Protein AF-A0ABD4DQ39-F1 (afdb_monomer_lite)

Structure (mmCIF, N/CA/C/O backbone):
data_AF-A0ABD4DQ39-F1
#
_entry.id   AF-A0ABD4DQ39-F1
#
loop_
_atom_site.group_PDB
_atom_site.id
_atom_site.type_symbol
_atom_site.label_atom_id
_atom_site.label_alt_id
_atom_site.label_comp_id
_atom_site.label_asym_id
_atom_site.label_entity_id
_atom_site.label_seq_id
_atom_site.pdbx_PDB_ins_code
_atom_site.Cartn_x
_atom_site.Cartn_y
_atom_site.Cartn_z
_atom_site.occupancy
_atom_site.B_iso_or_equiv
_atom_site.auth_seq_id
_atom_site.auth_comp_id
_atom_site.auth_asym_id
_atom_site.auth_atom_id
_atom_site.pdbx_PDB_model_num
ATOM 1 N N . MET A 1 1 ? -23.626 21.552 11.803 1.00 61.44 1 MET A N 1
ATOM 2 C CA . MET A 1 1 ? -22.262 21.903 11.348 1.00 61.44 1 MET A CA 1
ATOM 3 C C . MET A 1 1 ? -21.736 20.749 10.511 1.00 61.44 1 MET A C 1
ATOM 5 O O . MET A 1 1 ? -21.784 19.628 10.996 1.00 61.44 1 MET A O 1
ATOM 9 N N . SER A 1 2 ? -21.318 20.992 9.264 1.00 78.31 2 SER A N 1
ATOM 10 C CA . SER A 1 2 ? -20.686 19.954 8.434 1.00 78.31 2 SER A CA 1
ATOM 11 C C . SER A 1 2 ? -19.252 19.734 8.907 1.00 78.31 2 SER A C 1
ATOM 13 O O . SER A 1 2 ? -18.534 20.698 9.163 1.00 78.31 2 SER A O 1
ATOM 15 N N . GLU A 1 3 ? -18.841 18.478 9.027 1.00 83.50 3 GLU A N 1
ATOM 16 C CA . GLU A 1 3 ? -17.468 18.107 9.365 1.00 83.50 3 GLU A CA 1
ATOM 17 C C . GLU A 1 3 ? -16.493 18.574 8.264 1.00 83.50 3 GLU A C 1
ATOM 19 O O . GLU A 1 3 ? -16.840 18.579 7.079 1.00 83.50 3 GLU A O 1
ATOM 24 N N . SER A 1 4 ? -15.282 19.001 8.641 1.00 90.44 4 SER A N 1
ATOM 25 C CA . SER A 1 4 ? -14.275 19.467 7.677 1.00 90.44 4 SER A CA 1
ATOM 26 C C . SER A 1 4 ? -13.629 18.296 6.924 1.00 90.44 4 SER A C 1
ATOM 28 O O . SER A 1 4 ? -13.498 17.196 7.464 1.00 90.44 4 SER A O 1
ATOM 30 N N . LYS A 1 5 ? -13.139 18.533 5.697 1.00 85.81 5 LYS A N 1
ATOM 31 C CA . LYS A 1 5 ? -12.413 17.510 4.916 1.00 85.81 5 LYS A CA 1
ATOM 32 C C . LYS A 1 5 ? -11.181 16.967 5.652 1.00 85.81 5 LYS A C 1
ATOM 34 O O . LYS A 1 5 ? -10.931 15.767 5.602 1.00 85.81 5 LYS A O 1
ATOM 39 N N . ALA A 1 6 ? -10.447 17.830 6.359 1.00 86.69 6 ALA A N 1
ATOM 40 C CA . ALA A 1 6 ? -9.276 17.431 7.138 1.00 86.69 6 ALA A CA 1
ATOM 41 C C . ALA A 1 6 ? -9.657 16.468 8.275 1.00 86.69 6 ALA A C 1
ATOM 43 O O . ALA A 1 6 ? -9.016 15.436 8.457 1.00 86.69 6 ALA A O 1
ATOM 44 N N . THR A 1 7 ? -10.751 16.759 8.984 1.00 90.00 7 THR A N 1
ATOM 45 C CA . THR A 1 7 ? -11.271 15.895 10.054 1.00 90.00 7 THR A CA 1
ATOM 46 C C . THR A 1 7 ? -11.726 14.537 9.511 1.00 90.00 7 THR A C 1
ATOM 48 O O . THR A 1 7 ? -11.388 13.504 10.087 1.00 90.00 7 THR A O 1
ATOM 51 N N . ILE A 1 8 ? -12.420 14.516 8.365 1.00 88.56 8 ILE A N 1
ATOM 52 C CA . ILE A 1 8 ? -12.846 13.271 7.704 1.00 88.56 8 ILE A CA 1
ATOM 53 C C . ILE A 1 8 ? -11.632 12.415 7.323 1.00 88.56 8 ILE A C 1
ATOM 55 O O . ILE A 1 8 ? -11.636 11.210 7.573 1.00 88.56 8 ILE A O 1
ATOM 59 N N . HIS A 1 9 ? -10.599 13.028 6.740 1.00 85.81 9 HIS A N 1
ATOM 60 C CA . HIS A 1 9 ? -9.389 12.319 6.329 1.00 85.81 9 HIS A CA 1
ATOM 61 C C . HIS A 1 9 ? -8.640 11.723 7.531 1.00 85.81 9 HIS A C 1
ATOM 63 O O . HIS A 1 9 ? -8.314 10.537 7.512 1.00 85.81 9 HIS A O 1
ATOM 69 N N . LEU A 1 10 ? -8.459 12.494 8.612 1.00 89.69 10 LEU A N 1
ATOM 70 C CA . LEU A 1 10 ? -7.848 12.003 9.854 1.00 89.69 10 LEU A CA 1
ATOM 71 C C . LEU A 1 10 ? -8.622 10.819 10.447 1.00 89.69 10 LEU A C 1
ATOM 73 O O . LEU A 1 10 ? -8.024 9.808 10.808 1.00 89.69 10 LEU A O 1
ATOM 77 N N . ARG A 1 11 ? -9.957 10.897 10.494 1.00 92.69 11 ARG A N 1
ATOM 78 C CA . ARG A 1 11 ? -10.785 9.790 10.992 1.00 92.69 11 ARG A CA 1
ATOM 79 C C . ARG A 1 11 ? -10.618 8.524 10.148 1.00 92.69 11 ARG A C 1
ATOM 81 O O . ARG A 1 11 ? -10.500 7.441 10.717 1.00 92.69 11 ARG A O 1
ATOM 88 N N . LYS A 1 12 ? -10.610 8.646 8.816 1.00 91.31 12 LYS A N 1
ATOM 89 C CA . LYS A 1 12 ? -10.425 7.495 7.915 1.00 91.31 12 LYS A CA 1
ATOM 90 C C . LYS A 1 12 ? -9.035 6.867 8.074 1.00 91.31 12 LYS A C 1
ATOM 92 O O . LYS A 1 12 ? -8.954 5.643 8.171 1.00 91.31 12 LYS A O 1
ATOM 97 N N . ARG A 1 13 ? -7.982 7.686 8.210 1.00 91.88 13 ARG A N 1
ATOM 98 C CA . ARG A 1 13 ? -6.615 7.222 8.521 1.00 91.88 13 ARG A CA 1
ATOM 99 C C . ARG A 1 13 ? -6.597 6.372 9.791 1.00 91.88 13 ARG A C 1
ATOM 101 O O . ARG A 1 13 ? -6.099 5.249 9.771 1.00 91.88 13 ARG A O 1
ATOM 108 N N . GLU A 1 14 ? -7.180 6.870 10.882 1.00 94.75 14 GLU A N 1
ATOM 109 C CA . GLU A 1 14 ? -7.202 6.131 12.152 1.00 94.75 14 GLU A CA 1
ATOM 110 C C . GLU A 1 14 ? -8.036 4.842 12.071 1.00 94.75 14 GLU A C 1
ATOM 112 O O . GLU A 1 14 ? -7.661 3.820 12.650 1.00 94.75 14 GLU A O 1
ATOM 117 N N . GLN A 1 15 ? -9.132 4.839 11.305 1.00 94.94 15 GLN A N 1
ATOM 118 C CA . GLN A 1 15 ? -9.918 3.628 11.049 1.00 94.94 15 GLN A CA 1
ATOM 119 C C . GLN A 1 15 ? -9.122 2.574 10.274 1.00 94.94 15 GLN A C 1
ATOM 121 O O . GLN A 1 15 ? -9.156 1.401 10.651 1.00 94.94 15 GLN A O 1
ATOM 126 N N . LEU A 1 16 ? -8.392 2.975 9.228 1.00 95.12 16 LEU A N 1
ATOM 127 C CA . LEU A 1 16 ? -7.559 2.062 8.447 1.00 95.12 16 LEU A CA 1
ATOM 128 C C . LEU A 1 16 ? -6.425 1.495 9.301 1.00 95.12 16 LEU A C 1
ATOM 130 O O . LEU A 1 16 ? -6.257 0.275 9.349 1.00 95.12 16 LEU A O 1
ATOM 134 N N . LYS A 1 17 ? -5.706 2.358 10.032 1.00 95.56 17 LYS A N 1
ATOM 135 C CA . LYS A 1 17 ? -4.644 1.934 10.953 1.00 95.56 17 LYS A CA 1
ATOM 136 C C . LYS A 1 17 ? -5.156 0.912 11.958 1.00 95.56 17 LYS A C 1
ATOM 138 O O . LYS A 1 17 ? -4.544 -0.136 12.127 1.00 95.56 17 LYS A O 1
ATOM 143 N N . LYS A 1 18 ? -6.312 1.170 12.576 1.00 96.19 18 LYS A N 1
ATOM 144 C CA . LYS A 1 18 ? -6.923 0.233 13.525 1.00 96.19 18 LYS A CA 1
ATOM 145 C C . LYS A 1 18 ? -7.334 -1.083 12.860 1.00 96.19 18 LYS A C 1
ATOM 147 O O . LYS A 1 18 ? -7.071 -2.142 13.419 1.00 96.19 18 LYS A O 1
ATOM 152 N N . LYS A 1 19 ? -7.969 -1.032 11.682 1.00 95.94 19 LYS A N 1
ATOM 153 C CA . LYS A 1 19 ? -8.448 -2.223 10.956 1.00 95.94 19 LYS A CA 1
ATOM 154 C C . LYS A 1 19 ? -7.303 -3.152 10.549 1.00 95.94 19 LYS A C 1
ATOM 156 O O . LYS A 1 19 ? -7.454 -4.366 10.626 1.00 95.94 19 LYS A O 1
ATOM 161 N N . TYR A 1 20 ? -6.172 -2.573 10.158 1.00 96.06 20 TYR A N 1
ATOM 162 C CA . TYR A 1 20 ? -4.991 -3.294 9.683 1.00 96.06 20 TYR A CA 1
ATOM 163 C C . TYR A 1 20 ? -3.841 -3.316 10.688 1.00 96.06 20 TYR A C 1
ATOM 165 O O . TYR A 1 20 ? -2.714 -3.627 10.316 1.00 96.06 20 TYR A O 1
ATOM 173 N N . ASN A 1 21 ? -4.109 -2.995 11.955 1.00 96.25 21 ASN A N 1
ATOM 174 C CA . ASN A 1 21 ? -3.115 -3.001 13.026 1.00 96.25 21 ASN A CA 1
ATOM 175 C C . ASN A 1 21 ? -1.788 -2.309 12.632 1.00 96.25 21 ASN A C 1
ATOM 177 O O . ASN A 1 21 ? -0.713 -2.869 12.831 1.00 96.25 21 ASN A O 1
ATOM 181 N N . LEU A 1 22 ? -1.873 -1.125 12.016 1.00 96.12 22 LEU A N 1
ATOM 182 C CA . LEU A 1 22 ? -0.715 -0.320 11.625 1.00 96.12 22 LEU A CA 1
ATOM 183 C C . LEU A 1 22 ? -0.392 0.706 12.712 1.00 96.12 22 LEU A C 1
ATOM 185 O O . LEU A 1 22 ? -1.254 1.486 13.132 1.00 96.12 22 LEU A O 1
ATOM 189 N N . SER A 1 23 ? 0.874 0.758 13.105 1.00 96.06 23 SER A N 1
ATOM 190 C CA . SER A 1 23 ? 1.437 1.873 13.863 1.00 96.06 23 SER A CA 1
ATOM 191 C C . SER A 1 23 ? 1.545 3.141 13.006 1.00 96.06 23 SER A C 1
ATOM 193 O O . SER A 1 23 ? 1.476 3.102 11.775 1.00 96.06 23 SER A O 1
ATOM 195 N N . ASP A 1 24 ? 1.750 4.292 13.651 1.00 94.12 24 ASP A N 1
ATOM 196 C CA . ASP A 1 24 ? 2.021 5.545 12.935 1.00 94.12 24 ASP A CA 1
ATOM 197 C C . ASP A 1 24 ? 3.282 5.466 12.073 1.00 94.12 24 ASP A C 1
ATOM 199 O O . ASP A 1 24 ? 3.263 5.898 10.925 1.00 94.12 24 ASP A O 1
ATOM 203 N N . LEU A 1 25 ? 4.347 4.837 12.582 1.00 95.81 25 LEU A N 1
ATOM 204 C CA . LEU A 1 25 ? 5.598 4.672 11.840 1.00 95.81 25 LEU A CA 1
ATOM 205 C C . LEU A 1 25 ? 5.414 3.820 10.582 1.00 95.81 25 LEU A C 1
ATOM 207 O O . LEU A 1 2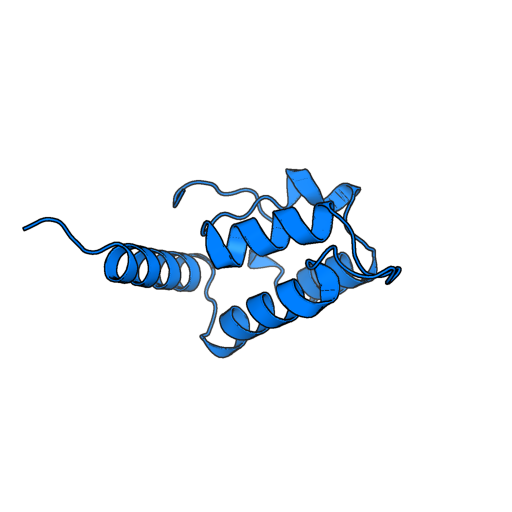5 ? 5.990 4.121 9.538 1.00 95.81 25 LEU A O 1
ATOM 211 N N . GLU A 1 26 ? 4.609 2.765 10.673 1.00 95.38 26 GLU A N 1
ATOM 212 C CA . GLU A 1 26 ? 4.278 1.917 9.533 1.00 95.38 26 GLU A CA 1
ATOM 213 C C . GLU A 1 26 ? 3.451 2.665 8.492 1.00 95.38 26 GLU A C 1
ATOM 215 O O . GLU A 1 26 ? 3.765 2.591 7.305 1.00 95.38 26 GLU A O 1
ATOM 220 N N . TYR A 1 27 ? 2.439 3.419 8.926 1.00 93.94 27 TYR A N 1
ATOM 221 C CA . TYR A 1 27 ? 1.623 4.226 8.022 1.00 93.94 27 TYR A CA 1
ATOM 222 C C . TYR A 1 27 ? 2.451 5.316 7.326 1.00 93.94 27 TYR A C 1
ATOM 224 O O . TYR A 1 27 ? 2.386 5.474 6.106 1.00 93.94 27 TYR A O 1
ATOM 232 N N . ASP A 1 28 ? 3.293 6.027 8.074 1.00 93.00 28 ASP A N 1
ATOM 233 C CA . ASP A 1 28 ? 4.178 7.052 7.520 1.00 93.00 28 ASP A CA 1
ATOM 234 C C . ASP A 1 28 ? 5.225 6.439 6.568 1.00 93.00 28 ASP A C 1
ATOM 236 O O . ASP A 1 28 ? 5.642 7.072 5.593 1.00 93.00 28 ASP A O 1
ATOM 240 N N . TYR A 1 29 ? 5.639 5.188 6.793 1.00 95.25 29 TYR A N 1
ATOM 241 C CA . TYR A 1 29 ? 6.509 4.475 5.858 1.00 95.25 29 TYR A CA 1
ATOM 242 C C . TYR A 1 29 ? 5.792 4.097 4.555 1.00 95.25 29 TYR A C 1
ATOM 244 O O . TYR A 1 29 ? 6.409 4.181 3.495 1.00 95.25 29 TYR A O 1
ATOM 252 N N . LEU A 1 30 ? 4.494 3.770 4.582 1.00 95.31 30 LEU A N 1
ATOM 253 C CA . LEU A 1 30 ? 3.710 3.568 3.352 1.00 95.31 30 LEU A CA 1
ATOM 254 C C . LEU A 1 30 ? 3.683 4.837 2.490 1.00 95.31 30 LEU A C 1
ATOM 256 O O . LEU A 1 30 ? 3.825 4.750 1.271 1.00 95.31 30 LEU A O 1
ATOM 260 N N . TRP A 1 31 ? 3.608 6.018 3.114 1.00 93.12 31 TRP A N 1
ATOM 261 C CA . TRP A 1 31 ? 3.744 7.287 2.395 1.00 93.12 31 TRP A CA 1
ATOM 262 C C . TRP A 1 31 ? 5.132 7.453 1.760 1.00 93.12 31 TRP A C 1
ATOM 264 O O . TRP A 1 31 ? 5.249 7.873 0.610 1.00 93.12 31 TRP A O 1
ATOM 274 N N . LYS A 1 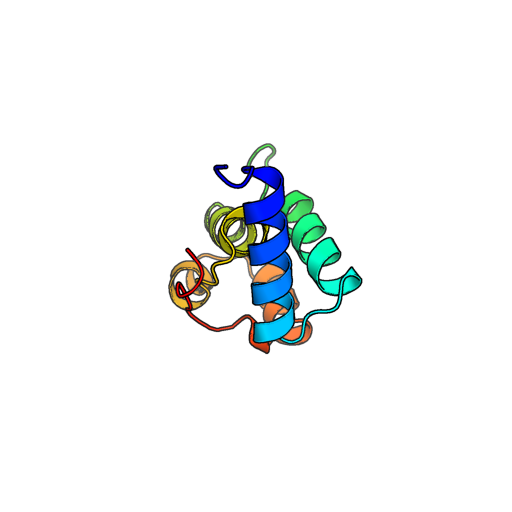32 ? 6.204 7.058 2.456 1.00 94.31 32 LYS A N 1
ATOM 275 C CA . LYS A 1 32 ? 7.555 7.048 1.864 1.00 94.31 32 LYS A CA 1
ATOM 276 C C . LYS A 1 32 ? 7.642 6.102 0.666 1.00 94.31 32 LYS A C 1
ATOM 278 O O . LYS A 1 32 ? 8.199 6.485 -0.360 1.00 94.31 32 LYS A O 1
ATOM 283 N N . LEU A 1 33 ? 7.042 4.913 0.761 1.00 95.44 33 LEU A N 1
ATOM 284 C CA . LEU A 1 33 ? 6.961 3.987 -0.370 1.00 95.44 33 LEU A CA 1
ATOM 285 C C . LEU A 1 33 ? 6.197 4.603 -1.544 1.00 95.44 33 LEU A C 1
ATOM 287 O O . LEU A 1 33 ? 6.605 4.409 -2.686 1.00 95.44 33 LEU A O 1
ATOM 291 N N . PHE A 1 34 ? 5.127 5.364 -1.295 1.00 94.25 34 PHE A N 1
ATOM 292 C CA . PHE A 1 34 ? 4.421 6.087 -2.356 1.00 94.25 34 PHE A CA 1
ATOM 293 C C . PHE A 1 34 ? 5.347 7.078 -3.066 1.00 94.25 34 PHE A C 1
ATOM 295 O O . PHE A 1 34 ? 5.444 7.051 -4.292 1.00 94.25 34 PHE A O 1
ATOM 302 N N . MET A 1 35 ? 6.099 7.877 -2.310 1.00 91.44 35 MET A N 1
ATOM 303 C CA . MET A 1 35 ? 7.042 8.844 -2.878 1.00 91.44 35 MET A CA 1
ATOM 304 C C . MET A 1 35 ? 8.175 8.183 -3.683 1.00 91.44 35 MET A C 1
ATOM 306 O O . MET A 1 35 ? 8.616 8.731 -4.693 1.00 91.44 35 MET A O 1
ATOM 310 N N . GLU A 1 36 ? 8.640 7.007 -3.262 1.00 92.62 36 GLU A N 1
ATOM 311 C CA . GLU A 1 36 ? 9.770 6.301 -3.880 1.00 92.62 36 GLU A CA 1
ATOM 312 C C . GLU A 1 36 ? 9.349 5.417 -5.069 1.00 92.62 36 GLU A C 1
ATOM 314 O O . GLU A 1 36 ? 9.913 5.539 -6.159 1.00 92.62 36 GLU A O 1
ATOM 319 N N . TYR A 1 37 ? 8.327 4.575 -4.884 1.00 93.0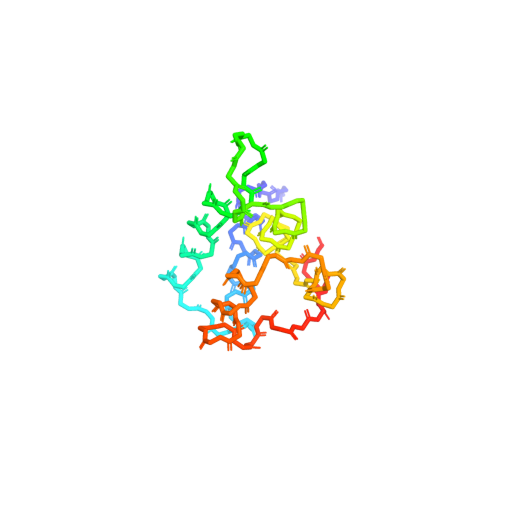0 37 TYR A N 1
ATOM 320 C CA . TYR A 1 37 ? 7.877 3.548 -5.838 1.00 93.00 37 TYR A CA 1
ATOM 321 C C . TYR A 1 37 ? 6.614 3.935 -6.615 1.00 93.00 37 TYR A C 1
ATOM 323 O O . TYR A 1 37 ? 6.360 3.366 -7.681 1.00 93.00 37 TYR A O 1
ATOM 331 N N . GLY A 1 38 ? 5.790 4.833 -6.069 1.00 89.56 38 GLY A N 1
ATOM 332 C CA . GLY A 1 38 ? 4.491 5.223 -6.622 1.00 89.56 38 GLY A CA 1
ATOM 333 C C . GLY A 1 38 ? 4.506 6.522 -7.432 1.00 89.56 38 GLY A C 1
ATOM 334 O O . GLY A 1 38 ? 3.619 6.731 -8.254 1.00 89.56 38 GLY A O 1
ATOM 335 N N . MET A 1 39 ? 5.498 7.395 -7.259 1.00 86.38 39 MET A N 1
ATOM 336 C CA . MET A 1 39 ? 5.612 8.610 -8.072 1.00 86.38 39 MET A CA 1
ATOM 337 C C . MET A 1 39 ? 6.026 8.248 -9.499 1.00 86.38 39 MET A C 1
ATOM 339 O O . MET A 1 39 ? 7.047 7.607 -9.708 1.00 86.38 39 MET A O 1
ATOM 343 N N . THR A 1 40 ? 5.239 8.652 -10.495 1.00 70.38 40 THR A N 1
ATOM 344 C CA . THR A 1 40 ? 5.464 8.296 -11.909 1.00 70.38 40 THR A CA 1
ATOM 345 C C . THR A 1 40 ? 6.302 9.323 -12.677 1.00 70.38 40 THR A C 1
ATOM 347 O O . THR A 1 40 ? 6.587 9.122 -13.855 1.00 70.38 40 THR A O 1
ATOM 350 N N . SER A 1 41 ? 6.741 10.409 -12.030 1.00 63.09 41 SER A N 1
ATOM 351 C CA . SER A 1 41 ? 7.669 11.379 -12.614 1.00 63.09 41 SER A CA 1
ATOM 352 C C . SER A 1 41 ? 9.125 10.928 -12.429 1.00 63.09 41 SER A C 1
ATOM 354 O O . SER A 1 41 ? 9.641 10.863 -11.313 1.00 63.09 41 SER A O 1
ATOM 356 N N . GLY A 1 42 ? 9.801 10.620 -13.539 1.00 61.72 42 GLY A N 1
ATOM 357 C CA . GLY A 1 42 ? 11.200 10.179 -13.575 1.00 61.72 42 GLY A CA 1
ATOM 358 C C . GLY A 1 42 ? 11.346 8.671 -13.799 1.00 61.72 42 GLY A C 1
ATOM 359 O O . GLY A 1 42 ? 10.706 7.865 -13.124 1.00 61.72 42 GLY A O 1
ATOM 360 N N . GLU A 1 43 ? 12.193 8.312 -14.763 1.00 62.25 43 GLU A N 1
ATOM 361 C CA . GLU A 1 43 ? 12.414 6.970 -15.323 1.00 62.25 43 GLU A CA 1
ATOM 362 C C . GLU A 1 43 ? 13.136 6.003 -14.360 1.00 62.25 43 GLU A C 1
ATOM 364 O O . GLU A 1 43 ? 14.212 5.493 -14.663 1.00 62.25 43 GLU A O 1
ATOM 369 N N . ALA A 1 44 ? 12.587 5.736 -13.173 1.00 82.75 44 ALA A N 1
ATOM 370 C CA . ALA A 1 44 ? 13.150 4.704 -12.300 1.00 82.75 44 ALA A CA 1
ATOM 371 C C . ALA A 1 44 ? 12.472 3.349 -12.548 1.00 82.75 44 ALA A C 1
ATOM 373 O O . ALA A 1 44 ? 11.250 3.234 -12.481 1.00 82.75 44 ALA A O 1
ATOM 374 N N . SER A 1 45 ? 13.266 2.301 -12.775 1.00 85.06 45 SER A N 1
ATOM 375 C CA . SER A 1 45 ? 12.784 0.939 -13.070 1.00 85.06 45 SER A CA 1
ATOM 376 C C . SER A 1 45 ? 11.950 0.304 -11.950 1.00 85.06 45 SER A C 1
ATOM 378 O O . SER A 1 45 ? 11.136 -0.578 -12.210 1.00 85.06 45 SER A O 1
ATOM 380 N N . HIS A 1 46 ? 12.119 0.764 -10.708 1.00 89.12 46 HIS A N 1
ATOM 381 C CA . HIS A 1 46 ? 11.350 0.304 -9.549 1.00 89.12 46 HIS A CA 1
ATOM 382 C C . HIS A 1 46 ? 9.980 0.992 -9.415 1.00 89.12 46 HIS A C 1
ATOM 384 O O . HIS A 1 46 ? 9.217 0.657 -8.506 1.00 89.12 46 HIS A O 1
ATOM 390 N N . ARG A 1 47 ? 9.644 1.933 -10.304 1.00 89.62 47 ARG A N 1
ATOM 391 C CA . ARG A 1 47 ? 8.361 2.644 -10.320 1.00 89.62 47 ARG A CA 1
ATOM 392 C C . ARG A 1 47 ? 7.428 2.044 -11.359 1.00 89.62 47 ARG A C 1
ATOM 394 O O . ARG A 1 47 ? 7.849 1.608 -12.425 1.00 89.62 47 ARG A O 1
ATOM 401 N N . SER A 1 48 ? 6.134 2.032 -11.059 1.00 90.88 48 SER A N 1
ATOM 402 C CA . SER A 1 48 ? 5.117 1.630 -12.032 1.00 90.88 48 SER A CA 1
ATOM 403 C C . SER A 1 48 ? 3.765 2.278 -11.729 1.00 90.88 48 SER A C 1
ATOM 405 O O . SER A 1 48 ? 3.482 2.586 -10.568 1.00 90.88 48 SER A O 1
ATOM 407 N N . PRO A 1 49 ? 2.874 2.417 -12.728 1.00 93.12 49 PRO A N 1
ATOM 408 C CA . PRO A 1 49 ? 1.494 2.828 -12.478 1.00 93.12 49 PRO A CA 1
ATOM 409 C C . PRO A 1 49 ? 0.768 1.914 -11.478 1.00 93.12 49 PRO A C 1
ATOM 411 O O . PRO A 1 49 ? -0.047 2.376 -10.692 1.00 93.12 49 PRO A O 1
ATOM 414 N N . ALA A 1 50 ? 1.080 0.616 -11.453 1.00 95.12 50 ALA A N 1
ATOM 415 C CA . ALA A 1 50 ? 0.472 -0.303 -10.493 1.00 95.12 50 ALA A CA 1
ATOM 416 C C . ALA A 1 50 ? 0.923 -0.024 -9.050 1.00 95.12 50 ALA A C 1
ATOM 418 O O . ALA A 1 50 ? 0.104 -0.077 -8.135 1.00 95.12 50 ALA A O 1
ATOM 419 N N . ASN A 1 51 ? 2.201 0.316 -8.848 1.00 95.56 51 ASN A N 1
ATOM 420 C CA . ASN A 1 51 ? 2.705 0.758 -7.548 1.00 95.56 51 ASN A CA 1
ATOM 421 C C . ASN A 1 51 ? 2.000 2.044 -7.109 1.00 95.56 51 ASN A C 1
ATOM 423 O O . ASN A 1 51 ? 1.576 2.137 -5.959 1.00 95.56 51 ASN A O 1
ATOM 427 N N . HIS A 1 52 ? 1.849 2.998 -8.038 1.00 95.06 52 HIS A N 1
ATOM 428 C CA . HIS A 1 52 ? 1.146 4.257 -7.810 1.00 95.06 52 HIS A CA 1
ATOM 429 C C . HIS A 1 52 ? -0.264 4.016 -7.277 1.00 95.06 52 HIS A C 1
ATOM 431 O O . HIS A 1 52 ? -0.565 4.422 -6.160 1.00 95.06 52 HIS A O 1
ATOM 437 N N . TYR A 1 53 ? -1.102 3.306 -8.037 1.00 95.31 53 TYR A N 1
ATOM 438 C CA . TYR A 1 53 ? -2.502 3.113 -7.664 1.00 95.31 53 TYR A CA 1
ATOM 439 C C . TYR A 1 53 ? -2.666 2.312 -6.372 1.00 95.31 53 TYR A C 1
ATOM 441 O O . TYR A 1 53 ? -3.517 2.648 -5.551 1.00 95.31 53 TYR A O 1
ATOM 449 N N . TYR A 1 54 ? -1.831 1.293 -6.151 1.00 96.94 54 TYR A N 1
ATOM 450 C CA . TYR A 1 54 ? -1.876 0.526 -4.910 1.00 96.94 54 TYR A CA 1
ATOM 451 C C . TYR A 1 54 ? -1.538 1.390 -3.684 1.00 96.94 54 TYR A C 1
ATOM 453 O O . TYR A 1 54 ? -2.280 1.387 -2.702 1.00 96.94 54 TYR A O 1
ATOM 461 N N . LEU A 1 55 ? -0.443 2.153 -3.741 1.00 96.38 55 LEU A N 1
ATOM 462 C CA . LEU A 1 55 ? 0.024 2.968 -2.615 1.00 96.38 55 LEU A CA 1
ATOM 463 C C . LEU A 1 55 ? -0.839 4.222 -2.401 1.00 96.38 55 LEU A C 1
ATOM 465 O O . LEU A 1 55 ? -1.144 4.556 -1.258 1.00 96.38 55 LEU A O 1
ATOM 469 N N . GLN A 1 56 ? -1.309 4.861 -3.478 1.00 94.50 56 GLN A N 1
ATOM 470 C CA . GLN A 1 56 ? -2.276 5.961 -3.407 1.00 94.50 56 GLN A CA 1
ATOM 471 C C . GLN A 1 56 ? -3.590 5.501 -2.771 1.00 94.50 56 GLN A C 1
ATOM 473 O O . GLN A 1 56 ? -4.149 6.193 -1.917 1.00 94.50 56 GLN A O 1
ATOM 478 N N . GLY A 1 57 ? -4.063 4.309 -3.152 1.00 94.50 57 GLY A N 1
ATOM 479 C CA . GLY A 1 57 ? -5.237 3.685 -2.556 1.00 94.50 57 GLY A CA 1
ATOM 480 C C . GLY A 1 57 ? -5.148 3.678 -1.033 1.00 94.50 57 GLY A C 1
ATOM 481 O O . GLY A 1 57 ? -6.062 4.152 -0.361 1.00 94.50 57 GLY A O 1
ATOM 482 N N . ILE A 1 58 ? -4.012 3.240 -0.491 1.00 94.81 58 ILE A N 1
ATOM 483 C CA . ILE A 1 58 ? -3.819 3.138 0.956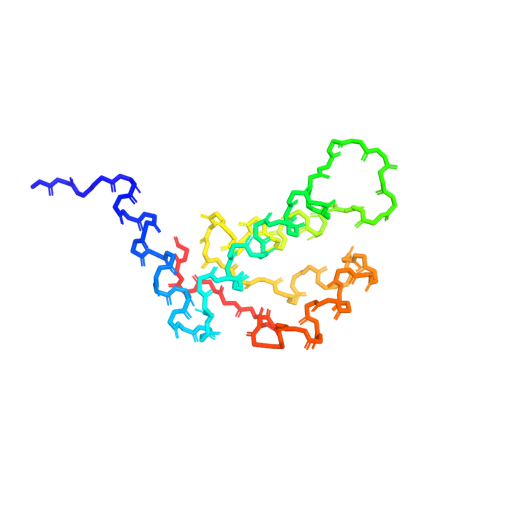 1.00 94.81 58 ILE A CA 1
ATOM 484 C C . ILE A 1 58 ? -3.678 4.523 1.593 1.00 94.81 58 ILE A C 1
ATOM 486 O O . ILE A 1 58 ? -4.391 4.830 2.548 1.00 94.81 58 ILE A O 1
ATOM 490 N N . SER A 1 59 ? -2.776 5.357 1.071 1.00 90.38 59 SER A N 1
ATOM 491 C CA . SER A 1 59 ? -2.363 6.597 1.738 1.00 90.38 59 SER A CA 1
ATOM 492 C C . SER A 1 59 ? -3.336 7.767 1.568 1.00 90.38 59 SER A C 1
ATOM 494 O O . SER A 1 59 ? -3.411 8.618 2.454 1.00 90.38 59 SER A O 1
ATOM 496 N N . GLU A 1 60 ? -4.087 7.825 0.465 1.00 88.12 60 GLU A N 1
ATOM 497 C CA . GLU A 1 60 ? -5.005 8.937 0.169 1.00 88.12 60 GLU A CA 1
ATOM 498 C C . GLU A 1 60 ? -6.473 8.518 0.255 1.00 88.12 60 GLU A C 1
ATOM 500 O O . GLU A 1 60 ? -7.315 9.258 0.777 1.00 88.12 60 GLU A O 1
ATOM 505 N N . HIS A 1 61 ? -6.790 7.320 -0.236 1.00 90.38 61 HIS A N 1
ATOM 506 C CA . HIS A 1 61 ? -8.170 6.849 -0.358 1.00 90.38 61 HIS A CA 1
ATOM 507 C C . HIS A 1 61 ? -8.596 5.896 0.759 1.00 90.38 61 HIS A C 1
ATOM 509 O O . HIS A 1 61 ? -9.786 5.617 0.890 1.00 90.38 61 HIS A O 1
ATOM 515 N N . ASN A 1 62 ? -7.664 5.477 1.617 1.00 91.75 62 ASN A N 1
ATOM 516 C CA . ASN A 1 62 ? -7.892 4.512 2.689 1.00 91.75 62 ASN A CA 1
ATOM 517 C C . ASN A 1 62 ? -8.510 3.189 2.191 1.00 91.75 62 ASN A C 1
ATOM 519 O O . ASN A 1 62 ? -9.377 2.609 2.844 1.00 91.75 62 ASN A O 1
ATOM 523 N N . VAL A 1 63 ? -8.071 2.712 1.027 1.00 93.69 63 VAL A N 1
ATOM 524 C CA . VAL A 1 63 ? -8.490 1.445 0.417 1.00 93.69 63 VAL A CA 1
ATOM 525 C C . VAL A 1 63 ? -7.287 0.565 0.125 1.00 93.69 63 VAL A C 1
ATOM 527 O O . VAL A 1 63 ? -6.190 1.049 -0.143 1.00 93.69 63 VAL A O 1
ATOM 530 N N . ILE A 1 64 ? -7.498 -0.745 0.136 1.00 96.06 64 ILE A N 1
ATOM 531 C CA . ILE A 1 64 ? -6.462 -1.717 -0.203 1.00 96.06 64 ILE A CA 1
ATOM 532 C C . ILE A 1 64 ? -6.950 -2.519 -1.397 1.00 96.06 64 ILE A C 1
ATOM 534 O O . ILE A 1 64 ? -8.018 -3.118 -1.355 1.00 96.06 64 ILE A O 1
ATOM 538 N N . GLU A 1 65 ? -6.181 -2.542 -2.480 1.00 96.38 65 GLU A N 1
ATOM 539 C CA . GLU A 1 65 ? -6.558 -3.235 -3.717 1.00 96.38 65 GLU A CA 1
ATOM 540 C C . GLU A 1 65 ? -5.451 -4.184 -4.192 1.00 96.38 65 GLU A C 1
ATOM 542 O O . GLU A 1 65 ? -5.092 -4.218 -5.371 1.00 96.38 65 GLU A O 1
ATOM 547 N N . TRP A 1 66 ? -4.881 -4.970 -3.273 1.00 97.25 66 TRP A N 1
ATOM 548 C CA . TRP A 1 66 ? -3.732 -5.833 -3.564 1.00 97.25 66 TRP A CA 1
ATOM 549 C C . TRP A 1 66 ? -3.965 -6.737 -4.776 1.00 97.25 66 TRP A C 1
ATOM 551 O O . TRP A 1 66 ? -3.119 -6.821 -5.662 1.00 97.25 66 TRP A O 1
ATOM 561 N N . HIS A 1 67 ? -5.117 -7.406 -4.867 1.00 96.56 67 HIS A N 1
ATOM 562 C CA . HIS A 1 67 ? -5.379 -8.339 -5.965 1.00 96.56 67 HIS A CA 1
ATOM 563 C C . HIS A 1 67 ? -5.580 -7.653 -7.317 1.00 96.56 67 HIS A C 1
ATOM 565 O O . HIS A 1 67 ? -5.260 -8.266 -8.336 1.00 96.56 67 HIS A O 1
ATOM 571 N N . SER A 1 68 ? -6.024 -6.395 -7.328 1.00 95.94 68 SER A N 1
ATOM 572 C CA . SER A 1 68 ? -6.150 -5.593 -8.549 1.00 95.94 68 SER A CA 1
ATOM 573 C C . SER A 1 68 ? -4.785 -5.228 -9.134 1.00 95.94 68 SER A C 1
ATOM 575 O O . SER A 1 68 ? -4.619 -5.206 -10.354 1.00 95.94 68 SER A O 1
ATOM 577 N N . TRP A 1 69 ? -3.795 -4.965 -8.274 1.00 96.12 69 TRP A N 1
ATOM 578 C CA . TRP A 1 69 ? -2.522 -4.370 -8.691 1.00 96.12 69 TRP A CA 1
ATOM 579 C C . TRP A 1 69 ? -1.330 -5.338 -8.664 1.00 96.12 69 TRP A C 1
ATOM 581 O O . TRP A 1 69 ? -0.417 -5.189 -9.480 1.00 96.12 69 TRP A O 1
ATOM 591 N N . LYS A 1 70 ? -1.340 -6.380 -7.816 1.00 96.19 70 LYS A N 1
ATOM 592 C CA . LYS A 1 70 ? -0.174 -7.255 -7.557 1.00 96.19 70 LYS A CA 1
ATOM 593 C C . LYS A 1 70 ? 0.465 -7.874 -8.800 1.00 96.19 70 LYS A C 1
ATOM 595 O O . LYS A 1 70 ? 1.667 -8.104 -8.808 1.00 96.19 70 LYS A O 1
ATOM 600 N N . SER A 1 71 ? -0.289 -8.181 -9.854 1.00 96.06 71 SER A N 1
ATOM 601 C CA . SER A 1 71 ? 0.289 -8.797 -11.060 1.00 96.06 71 SER A CA 1
ATOM 602 C C . SER A 1 71 ? 1.149 -7.820 -11.864 1.00 96.06 71 SER A C 1
ATOM 604 O O . SER A 1 71 ? 2.062 -8.251 -12.562 1.00 96.06 71 SER A O 1
ATOM 606 N N . LYS A 1 72 ? 0.889 -6.515 -11.730 1.00 94.94 72 LYS A N 1
ATOM 607 C CA . LYS A 1 72 ? 1.538 -5.429 -12.478 1.00 94.94 72 LYS A CA 1
ATOM 608 C C . LYS A 1 72 ? 2.527 -4.617 -11.632 1.00 94.94 72 LYS A C 1
ATOM 610 O O . LYS A 1 72 ? 3.240 -3.784 -12.180 1.00 94.94 72 LYS A O 1
ATOM 615 N N . MET A 1 73 ? 2.568 -4.844 -10.317 1.00 94.94 73 MET A N 1
ATOM 616 C CA . MET A 1 73 ? 3.527 -4.204 -9.411 1.00 94.94 73 MET A CA 1
ATOM 617 C C . MET A 1 73 ? 4.953 -4.707 -9.642 1.00 94.94 73 MET A C 1
ATOM 619 O O . MET A 1 73 ? 5.171 -5.876 -10.005 1.00 94.94 73 MET A O 1
ATOM 623 N N . THR A 1 74 ? 5.922 -3.840 -9.349 1.00 95.31 74 THR A N 1
ATOM 624 C CA . THR A 1 74 ? 7.344 -4.187 -9.438 1.00 95.31 74 THR A CA 1
ATOM 625 C C . THR A 1 74 ? 7.718 -5.263 -8.408 1.00 95.31 74 THR A C 1
ATOM 627 O O . THR A 1 74 ? 7.098 -5.341 -7.338 1.00 95.31 74 THR A O 1
ATOM 630 N N . PRO A 1 75 ? 8.677 -6.158 -8.718 1.00 95.94 75 PRO A N 1
ATOM 631 C CA . PRO A 1 75 ? 9.120 -7.204 -7.793 1.00 95.94 75 PRO A CA 1
ATOM 632 C C . PRO A 1 75 ? 9.542 -6.671 -6.419 1.00 95.94 75 PRO A C 1
ATOM 634 O O . PRO A 1 75 ? 9.191 -7.266 -5.400 1.00 95.94 75 PRO A O 1
ATOM 637 N N . GLU A 1 76 ? 10.230 -5.533 -6.390 1.00 95.62 76 GLU A N 1
ATOM 638 C CA . GLU A 1 76 ? 10.762 -4.891 -5.190 1.00 95.62 76 GLU A CA 1
ATOM 639 C C . GLU A 1 76 ? 9.635 -4.482 -4.242 1.00 95.62 76 GLU A C 1
ATOM 641 O O . GLU A 1 76 ? 9.628 -4.884 -3.077 1.00 95.62 76 GLU A O 1
ATOM 646 N N . LEU A 1 77 ? 8.633 -3.753 -4.748 1.00 96.56 77 LEU A N 1
ATOM 647 C CA . LEU A 1 77 ? 7.512 -3.324 -3.917 1.00 96.56 77 LEU A CA 1
ATOM 648 C C . LEU A 1 77 ? 6.683 -4.523 -3.447 1.00 96.56 77 LEU A C 1
ATOM 650 O O . LEU A 1 77 ? 6.291 -4.571 -2.282 1.00 96.56 77 LEU A O 1
ATOM 654 N N . LYS A 1 78 ? 6.454 -5.523 -4.311 1.00 97.25 78 LYS A N 1
ATOM 655 C CA . LYS A 1 78 ? 5.749 -6.754 -3.910 1.00 97.25 78 LYS A CA 1
ATOM 656 C C . LYS A 1 78 ? 6.439 -7.438 -2.741 1.00 97.25 78 LYS A C 1
ATOM 658 O O . LYS A 1 78 ? 5.755 -7.821 -1.796 1.00 97.25 78 LYS A O 1
ATOM 663 N N . LYS A 1 79 ? 7.769 -7.548 -2.799 1.00 97.75 79 LYS A N 1
ATOM 664 C CA . LYS A 1 79 ? 8.575 -8.137 -1.730 1.00 97.75 79 LYS A CA 1
ATOM 665 C C . LYS A 1 79 ? 8.423 -7.350 -0.427 1.00 97.75 79 LYS A C 1
ATOM 667 O O . LYS A 1 79 ? 8.065 -7.944 0.587 1.00 97.75 79 LYS A O 1
ATOM 672 N N . ILE A 1 80 ? 8.590 -6.023 -0.474 1.00 97.56 80 ILE A N 1
ATOM 673 C CA . ILE A 1 80 ? 8.440 -5.140 0.698 1.00 97.56 80 ILE A CA 1
ATOM 674 C C . ILE A 1 80 ? 7.069 -5.323 1.355 1.00 97.56 80 ILE A C 1
ATOM 676 O O . ILE A 1 80 ? 6.998 -5.515 2.569 1.00 97.56 80 ILE A O 1
ATOM 680 N N . ILE A 1 81 ? 5.987 -5.293 0.569 1.00 97.69 81 ILE A N 1
ATOM 681 C CA . ILE A 1 81 ? 4.629 -5.474 1.095 1.00 97.69 81 ILE A CA 1
ATOM 682 C C . ILE A 1 81 ? 4.455 -6.876 1.678 1.00 97.69 81 ILE A C 1
ATOM 684 O O . ILE A 1 81 ? 3.935 -7.001 2.780 1.00 97.69 81 ILE A O 1
ATOM 688 N N . SER A 1 82 ? 4.928 -7.923 1.000 1.00 97.19 82 SER A N 1
ATOM 689 C CA . SER A 1 82 ? 4.769 -9.291 1.503 1.00 97.19 82 SER A CA 1
ATOM 690 C C . SER A 1 82 ? 5.539 -9.579 2.792 1.00 97.19 82 SER A C 1
ATOM 692 O O . SER A 1 82 ? 5.067 -10.357 3.615 1.00 97.19 82 SER A O 1
ATOM 694 N N . GLU A 1 83 ? 6.702 -8.953 2.982 1.00 97.19 83 GLU A N 1
ATOM 695 C CA . GLU A 1 83 ? 7.557 -9.192 4.149 1.00 97.19 83 GLU A CA 1
ATOM 696 C C . GLU A 1 83 ? 7.183 -8.303 5.338 1.00 97.19 83 GLU A C 1
ATOM 698 O O . GLU A 1 83 ? 7.194 -8.766 6.476 1.00 97.19 83 GLU A O 1
ATOM 703 N N . LYS A 1 84 ? 6.853 -7.027 5.093 1.00 96.75 84 LYS A N 1
ATOM 704 C CA . LYS A 1 84 ? 6.594 -6.044 6.159 1.00 96.75 84 LYS A CA 1
ATOM 705 C C . LYS A 1 84 ? 5.113 -5.804 6.429 1.00 96.75 84 LYS A C 1
ATOM 707 O O . LYS A 1 84 ? 4.764 -5.391 7.527 1.00 96.75 84 LYS A O 1
ATOM 712 N N . TYR A 1 85 ? 4.260 -6.034 5.434 1.00 97.06 85 TYR A N 1
ATOM 713 C CA . TYR A 1 85 ? 2.845 -5.668 5.467 1.00 97.06 85 TYR A CA 1
ATOM 714 C C . TYR A 1 85 ? 1.917 -6.787 4.960 1.00 97.06 85 TYR A C 1
ATOM 716 O O . TYR A 1 85 ? 1.046 -6.521 4.121 1.00 97.06 85 TYR A O 1
ATOM 724 N N . PRO A 1 86 ? 2.052 -8.042 5.437 1.00 96.88 86 PRO A N 1
ATOM 725 C CA . PRO A 1 86 ? 1.221 -9.150 4.961 1.00 96.88 86 PRO A CA 1
ATOM 726 C C . PRO A 1 86 ? -0.283 -8.895 5.154 1.00 96.88 86 PRO A C 1
ATOM 728 O O . PRO A 1 86 ? -1.100 -9.344 4.353 1.00 96.88 86 PRO A O 1
ATOM 731 N N . GLN A 1 87 ? -0.664 -8.111 6.164 1.00 95.88 87 GLN A N 1
ATOM 732 C CA . GLN A 1 87 ? -2.049 -7.716 6.415 1.00 95.88 87 GLN A CA 1
ATOM 733 C C . GLN A 1 87 ? -2.643 -6.792 5.341 1.00 95.88 87 GLN A C 1
ATOM 735 O O . GLN A 1 87 ? -3.862 -6.696 5.233 1.00 95.88 87 GLN A O 1
ATOM 740 N N . LEU A 1 88 ? -1.807 -6.136 4.529 1.00 97.12 88 LEU A N 1
ATOM 741 C CA . LEU A 1 88 ? -2.248 -5.305 3.403 1.00 97.12 88 LEU A CA 1
ATOM 742 C C . LEU A 1 88 ? -2.363 -6.115 2.098 1.00 97.12 88 LEU A C 1
ATOM 744 O O . LEU A 1 88 ? -2.740 -5.575 1.063 1.00 97.12 88 LEU A O 1
ATOM 748 N N . MET A 1 89 ? -2.099 -7.425 2.114 1.00 97.50 89 MET A N 1
ATOM 749 C CA . MET A 1 89 ? -2.232 -8.297 0.939 1.00 97.50 89 MET A CA 1
ATOM 750 C C . MET A 1 89 ? -3.687 -8.735 0.672 1.00 97.50 89 MET A C 1
ATOM 752 O O . MET A 1 89 ? -3.951 -9.897 0.357 1.00 97.50 89 MET A O 1
ATOM 756 N N . VAL A 1 90 ? -4.640 -7.806 0.773 1.00 96.62 90 VAL A N 1
ATOM 757 C CA . VAL A 1 90 ? -6.089 -8.051 0.653 1.00 96.62 90 VAL A CA 1
ATOM 758 C C . VAL A 1 90 ? -6.754 -7.083 -0.330 1.00 96.62 90 VAL A C 1
ATOM 760 O O . VAL A 1 90 ? -6.125 -6.168 -0.857 1.00 96.62 90 VAL A O 1
ATOM 763 N N . THR A 1 91 ? -8.039 -7.277 -0.628 1.00 95.81 91 THR A N 1
ATOM 764 C CA . THR A 1 91 ? -8.851 -6.264 -1.323 1.00 95.81 91 THR A CA 1
ATOM 765 C C . THR A 1 91 ? -10.003 -5.831 -0.435 1.00 95.81 91 THR A C 1
ATOM 767 O O . THR A 1 91 ? -10.866 -6.635 -0.100 1.00 95.81 91 THR A O 1
ATOM 770 N N . ASP A 1 92 ? -9.993 -4.561 -0.052 1.00 93.25 92 ASP A N 1
ATOM 771 C CA . ASP A 1 92 ? -10.917 -3.960 0.892 1.00 93.25 92 ASP A CA 1
ATOM 772 C C . ASP A 1 92 ? -11.185 -2.498 0.539 1.00 93.25 92 ASP A C 1
ATOM 774 O O . ASP A 1 92 ? -10.285 -1.656 0.503 1.00 93.25 92 ASP A O 1
ATOM 778 N N . LYS A 1 93 ? -12.465 -2.218 0.304 1.00 87.31 93 LYS A N 1
ATOM 779 C CA . LYS A 1 93 ? -12.984 -0.905 -0.085 1.00 87.31 93 LYS A CA 1
ATOM 780 C C . LYS A 1 93 ? -13.965 -0.349 0.942 1.00 87.31 93 LYS A C 1
ATOM 782 O O . LYS A 1 93 ? -14.690 0.591 0.643 1.00 87.31 93 LYS A O 1
ATOM 787 N N . SER A 1 94 ? -14.028 -0.921 2.149 1.00 86.44 94 S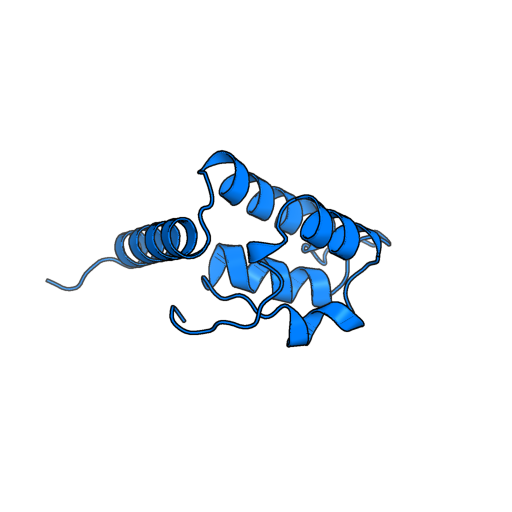ER A N 1
ATOM 788 C CA . SER A 1 94 ? -15.076 -0.575 3.119 1.00 86.44 94 SER A CA 1
ATOM 789 C C . SER A 1 94 ? -14.987 0.856 3.665 1.00 86.44 94 SER A C 1
ATOM 791 O O . SER A 1 94 ? -15.894 1.281 4.372 1.00 86.44 94 SER A O 1
ATOM 793 N N . LEU A 1 95 ? -13.871 1.556 3.434 1.00 78.38 95 LEU A N 1
ATOM 794 C CA . LEU A 1 95 ? -13.596 2.904 3.946 1.00 78.38 95 LEU A CA 1
ATOM 795 C C . LEU A 1 95 ? -13.552 3.979 2.837 1.00 78.38 95 LEU A C 1
ATOM 797 O O . LEU A 1 95 ? -13.302 5.153 3.142 1.00 78.38 95 LEU A O 1
ATOM 801 N N . GLN A 1 96 ? -13.797 3.592 1.576 1.00 69.50 96 GLN A N 1
ATOM 802 C CA . GLN A 1 96 ? -13.864 4.493 0.418 1.00 69.50 96 GLN A CA 1
ATOM 803 C C . GLN A 1 96 ? -15.066 5.433 0.540 1.00 69.50 96 GLN A C 1
ATOM 805 O O . GLN A 1 96 ? -14.846 6.668 0.511 1.00 69.50 96 GLN A O 1
#

Radius of gyration: 13.47 Å; chains: 1; bounding box: 35×31×29 Å

pLDDT: mean 91.5, std 8.08, range [61.44, 97.75]

Sequence (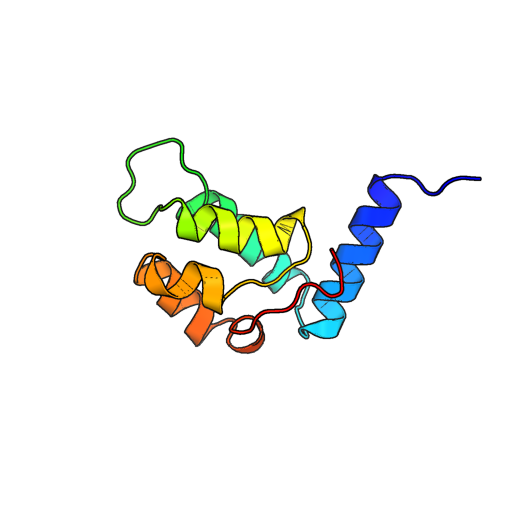96 aa):
MSESKATIHLRKREQLKKKYNLSDLEYDYLWKLFMEYGMTSGEASHRSPANHYYLQGISEHNVIEWHSWKSKMTPELKKIISEKYPQLMVTDKSLQ

Organism: Elizabethkingia miricola (NCBI:txid172045)

Secondary structure (DSSP, 8-state):
-PPPHHHHHHHHHHHHHHHTT--HHHHHHHHHHIIIII--SS--TT--HHHHHHHHHHHTT--EEHHHHTTTS-HHHHHHHHHH-GGGSSEE-TT-

Foldseek 3Di:
DDDDPVRLQVVLLVVLCVVQVHDPVRLVVLVVQCVVAQDPPDPDPQHDVLSVVQSCCCNPVVWAQLVVRVVPHDPVVNVCCVVPPVSSNDGGNPSD